Protein AF-A0A1F6Q2J1-F1 (afdb_monomer)

Secondary structure (DSSP, 8-state):
-----PPPHHHHHHHHHHHHHHHHHHHHHHHHHHHHHHHHHHHHHHHHHHHHHHHHHHHHHHHHHHHHHHHHHHHHHHTSHHHHHHHHHHHTTPPPTT---------

Foldseek 3Di:
DDPPPDDDPVVVVVVVVVVVVVVVVVVVVVVVVVCVVVVVVVVVVVVVVVVVVVVVVVVVVVVVVVVVVVVVVLCVCLVPPVNVVVVVCVVVVHDDPPGDDDDDDDD

Structure (mmCIF, N/CA/C/O backbone):
data_AF-A0A1F6Q2J1-F1
#
_entry.id   AF-A0A1F6Q2J1-F1
#
loop_
_atom_site.group_PDB
_atom_site.id
_atom_site.type_symbol
_atom_site.label_atom_id
_atom_site.label_alt_id
_atom_site.label_comp_id
_atom_site.label_asym_id
_atom_site.label_entity_id
_atom_site.label_seq_id
_atom_site.pdbx_PDB_ins_code
_atom_site.Cartn_x
_atom_site.Cartn_y
_atom_site.Cartn_z
_atom_site.occupancy
_atom_site.B_iso_or_equiv
_atom_site.auth_seq_id
_atom_site.auth_comp_id
_atom_site.auth_asym_id
_atom_site.auth_atom_id
_atom_site.pdbx_PDB_model_num
ATOM 1 N N . MET A 1 1 ? 29.744 -4.518 -68.713 1.00 38.50 1 MET A N 1
ATOM 2 C CA . MET A 1 1 ? 30.831 -3.578 -68.374 1.00 38.50 1 MET A CA 1
ATOM 3 C C . MET A 1 1 ? 30.376 -2.813 -67.151 1.00 38.50 1 MET A C 1
ATOM 5 O O . MET A 1 1 ? 29.680 -1.815 -67.279 1.00 38.50 1 MET A O 1
ATOM 9 N N . ASP A 1 2 ? 30.679 -3.355 -65.975 1.00 44.78 2 ASP A N 1
ATOM 10 C CA . ASP A 1 2 ? 30.342 -2.715 -64.709 1.00 44.78 2 ASP A CA 1
ATOM 11 C C . ASP A 1 2 ? 31.283 -1.537 -64.488 1.00 44.78 2 ASP A C 1
ATOM 13 O O . ASP A 1 2 ? 32.434 -1.694 -64.081 1.00 44.78 2 ASP A O 1
ATOM 17 N N . SER A 1 3 ? 30.798 -0.334 -64.786 1.00 47.28 3 SER A N 1
ATOM 18 C CA . SER A 1 3 ? 31.425 0.882 -64.290 1.00 47.28 3 SER A CA 1
ATOM 19 C C . SER A 1 3 ? 31.182 0.958 -62.786 1.00 47.28 3 SER A C 1
ATOM 21 O O . SER A 1 3 ? 30.179 1.498 -62.322 1.00 47.28 3 SER A O 1
ATOM 23 N N . SER A 1 4 ? 32.133 0.434 -62.016 1.00 57.59 4 SER A N 1
ATOM 24 C CA . SER A 1 4 ? 32.336 0.782 -60.613 1.00 57.59 4 SER A CA 1
ATOM 25 C C . SER A 1 4 ? 32.754 2.255 -60.526 1.00 57.59 4 SER A C 1
ATOM 27 O O . SER A 1 4 ? 33.917 2.613 -60.353 1.00 57.59 4 SER A O 1
ATOM 29 N N . VAL A 1 5 ? 31.775 3.148 -60.701 1.00 66.00 5 VAL A N 1
ATOM 30 C CA . VAL A 1 5 ? 31.943 4.588 -60.509 1.00 66.00 5 VAL A CA 1
ATOM 31 C C . VAL A 1 5 ? 32.289 4.810 -59.041 1.00 66.00 5 VAL A C 1
ATOM 33 O O . VAL A 1 5 ? 31.440 4.686 -58.158 1.00 66.00 5 VAL A O 1
ATOM 36 N N . CYS A 1 6 ? 33.558 5.116 -58.775 1.00 66.31 6 CYS A N 1
ATOM 37 C CA . CYS A 1 6 ? 34.010 5.485 -57.444 1.00 66.31 6 CYS A CA 1
ATOM 38 C C . CYS A 1 6 ? 33.288 6.785 -57.041 1.00 66.31 6 CYS A C 1
ATOM 40 O O . CYS A 1 6 ? 33.412 7.795 -57.746 1.00 66.31 6 CYS A O 1
ATOM 42 N N . PRO A 1 7 ? 32.492 6.789 -55.959 1.00 65.56 7 PRO A N 1
ATOM 43 C CA . PRO A 1 7 ? 31.704 7.954 -55.588 1.00 65.56 7 PRO A CA 1
ATOM 44 C C . PRO A 1 7 ? 32.637 9.123 -55.268 1.00 65.56 7 PRO A C 1
ATOM 46 O O . PRO A 1 7 ? 33.530 9.032 -54.421 1.00 65.56 7 PRO A O 1
ATOM 49 N N . THR A 1 8 ? 32.424 10.255 -55.940 1.00 77.81 8 THR A N 1
ATOM 50 C CA . THR A 1 8 ? 33.174 11.492 -55.682 1.00 77.81 8 THR A CA 1
ATOM 51 C C . THR A 1 8 ? 33.074 11.870 -54.201 1.00 77.81 8 THR A C 1
ATOM 53 O O . THR A 1 8 ? 32.050 11.644 -53.551 1.00 77.81 8 THR A O 1
ATOM 56 N N . LYS A 1 9 ? 34.121 12.487 -53.630 1.00 74.19 9 LYS A N 1
ATOM 57 C CA . LYS A 1 9 ? 34.194 12.796 -52.181 1.00 74.19 9 LYS A CA 1
ATOM 58 C C . LYS A 1 9 ? 32.982 13.581 -51.650 1.00 74.19 9 LYS A C 1
ATOM 60 O O . LYS A 1 9 ? 32.621 13.467 -50.477 1.00 74.19 9 LYS A O 1
ATOM 65 N N . LEU A 1 10 ? 32.318 14.341 -52.523 1.00 76.25 10 LEU A N 1
ATOM 66 C CA . LEU A 1 10 ? 31.085 15.067 -52.228 1.00 76.25 10 LEU A CA 1
ATOM 67 C C . LEU A 1 10 ? 29.869 14.137 -52.028 1.00 76.25 10 LEU A C 1
ATOM 69 O O . LEU A 1 10 ? 29.053 14.379 -51.139 1.00 76.25 10 LEU A O 1
ATOM 73 N N . GLN A 1 11 ? 29.762 13.059 -52.811 1.00 78.69 11 GLN A N 1
ATOM 74 C CA . GLN A 1 11 ? 28.716 12.038 -52.682 1.00 78.69 11 GLN A CA 1
ATOM 75 C C .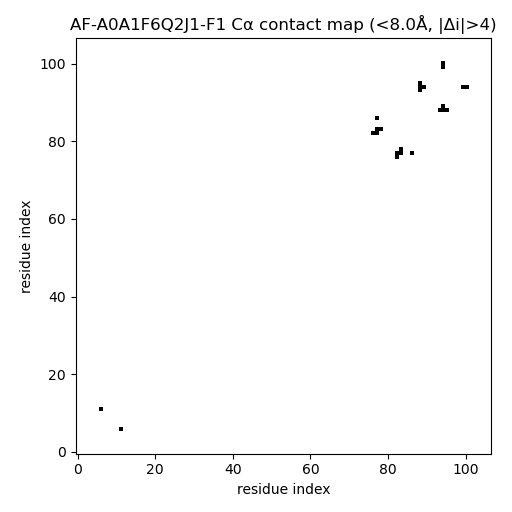 GLN A 1 11 ? 28.900 11.217 -51.400 1.00 78.69 11 GLN A C 1
ATOM 77 O O . GLN A 1 11 ? 27.941 11.024 -50.653 1.00 78.69 11 GLN A O 1
ATOM 82 N N . MET A 1 12 ? 30.143 10.851 -51.068 1.00 76.69 12 MET A N 1
ATOM 83 C CA . MET A 1 12 ? 30.468 10.150 -49.817 1.00 76.69 12 MET A CA 1
ATOM 84 C C . MET A 1 12 ? 30.112 10.977 -48.574 1.00 76.69 12 MET A C 1
ATOM 86 O O . MET A 1 12 ? 29.516 10.457 -47.630 1.00 76.69 12 MET A O 1
ATOM 90 N N . ARG A 1 13 ? 30.374 12.293 -48.594 1.00 79.88 13 ARG A N 1
ATOM 91 C CA . ARG A 1 13 ? 29.935 13.215 -47.528 1.00 79.88 13 ARG A CA 1
ATOM 92 C C . ARG A 1 13 ? 28.411 13.260 -47.371 1.00 79.88 13 ARG A C 1
ATOM 94 O O . ARG A 1 13 ? 27.929 13.316 -46.241 1.00 79.88 13 ARG A O 1
ATOM 101 N N . LYS A 1 14 ? 27.645 13.234 -48.468 1.00 82.44 14 LYS A N 1
ATOM 102 C CA . LYS A 1 14 ? 26.170 13.217 -48.421 1.00 82.44 14 LYS A CA 1
ATOM 103 C C . LYS A 1 14 ? 25.637 11.904 -47.840 1.00 82.44 14 LYS A C 1
ATOM 105 O O . LYS A 1 14 ? 24.759 11.945 -46.984 1.00 82.44 14 LYS A O 1
ATOM 110 N N . ILE A 1 15 ? 26.200 10.763 -48.241 1.00 83.62 15 ILE A N 1
ATOM 111 C CA . ILE A 1 15 ? 25.821 9.439 -47.720 1.00 83.62 15 ILE A CA 1
ATOM 112 C C . ILE A 1 15 ? 26.114 9.342 -46.219 1.00 83.62 15 ILE A C 1
ATOM 114 O O . ILE A 1 15 ? 25.258 8.893 -45.459 1.00 83.62 15 ILE A O 1
ATOM 118 N N . TYR A 1 16 ? 27.281 9.821 -45.778 1.00 88.06 16 TYR A N 1
ATOM 119 C CA . TYR A 1 16 ? 27.639 9.853 -44.360 1.00 88.06 16 TYR A CA 1
ATOM 120 C C . TYR A 1 16 ? 26.669 10.715 -43.543 1.00 88.06 16 TYR A C 1
ATOM 122 O O . TYR A 1 16 ? 26.103 10.232 -42.566 1.00 88.06 16 TYR A O 1
ATOM 130 N N . LYS A 1 17 ? 26.385 11.952 -43.983 1.00 87.31 17 LYS A N 1
ATOM 131 C CA . LYS A 1 17 ? 25.396 12.826 -43.323 1.00 87.31 17 LYS A CA 1
ATOM 132 C C . LYS A 1 17 ? 24.020 12.170 -43.228 1.00 87.31 17 LYS A C 1
ATOM 134 O O . LYS A 1 17 ? 23.365 12.267 -42.195 1.00 87.31 17 LYS A O 1
ATOM 139 N N . ARG A 1 18 ? 23.599 11.469 -44.284 1.00 89.81 18 ARG A N 1
ATOM 140 C CA . ARG A 1 18 ? 22.318 10.760 -44.321 1.00 89.81 18 ARG A CA 1
ATOM 141 C C . ARG A 1 18 ? 22.280 9.590 -43.335 1.00 89.81 18 ARG A C 1
ATOM 143 O O . ARG A 1 18 ? 21.297 9.441 -42.621 1.00 89.81 18 ARG A O 1
ATOM 150 N N . ARG A 1 19 ? 23.352 8.792 -43.253 1.00 89.31 19 ARG A N 1
ATOM 151 C CA . ARG A 1 19 ? 23.471 7.696 -42.275 1.00 89.31 19 ARG A CA 1
ATOM 152 C C . ARG A 1 19 ? 23.465 8.208 -40.843 1.00 89.31 19 ARG A C 1
ATOM 154 O O . ARG A 1 19 ? 22.754 7.650 -40.021 1.00 89.31 19 ARG A O 1
ATOM 161 N N . VAL A 1 20 ? 24.203 9.283 -40.567 1.00 93.31 20 VAL A N 1
ATOM 162 C CA . VAL A 1 20 ? 24.209 9.921 -39.245 1.00 93.31 20 VAL A CA 1
ATOM 163 C C . VAL A 1 20 ? 22.807 10.416 -38.891 1.00 93.31 20 VAL A C 1
ATOM 165 O O . VAL A 1 20 ? 22.334 10.138 -37.798 1.00 93.31 20 VAL A O 1
ATOM 168 N N . TYR A 1 21 ? 22.100 11.05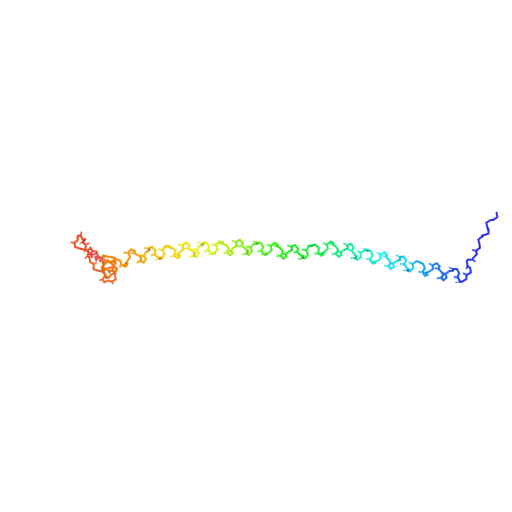9 -39.825 1.00 94.75 21 TYR A N 1
ATOM 169 C CA . TYR A 1 21 ? 20.724 11.508 -39.602 1.00 94.75 21 TYR A CA 1
ATOM 170 C C . TYR A 1 21 ? 19.770 10.352 -39.272 1.00 94.75 21 TYR A C 1
ATOM 172 O O . TYR A 1 21 ? 19.067 10.415 -38.270 1.00 94.75 21 TYR A O 1
ATOM 180 N N . TYR A 1 22 ? 19.777 9.274 -40.064 1.00 93.75 22 TYR A N 1
ATOM 181 C CA . TYR A 1 22 ? 18.935 8.106 -39.785 1.00 93.75 22 TYR A CA 1
ATOM 182 C C . TYR A 1 22 ? 19.317 7.398 -38.483 1.00 93.75 22 TYR A C 1
ATOM 184 O O . TYR A 1 22 ? 18.436 6.916 -37.781 1.00 93.75 22 TYR A O 1
ATOM 192 N N . PHE A 1 23 ? 20.603 7.365 -38.134 1.00 95.56 23 PHE A N 1
ATOM 193 C CA . PHE A 1 23 ? 21.067 6.808 -36.868 1.00 95.56 23 PHE A CA 1
ATOM 194 C C . PHE A 1 23 ? 20.571 7.629 -35.671 1.00 95.56 23 PHE A C 1
ATOM 196 O O . PHE A 1 23 ? 20.016 7.069 -34.731 1.00 95.56 23 PHE A O 1
ATOM 203 N N . PHE A 1 24 ? 20.690 8.959 -35.732 1.00 95.81 24 PHE A N 1
ATOM 204 C CA . PHE A 1 24 ? 20.134 9.850 -34.711 1.00 95.81 24 PHE A CA 1
ATOM 205 C C . PHE A 1 24 ? 18.614 9.721 -34.610 1.00 95.81 24 PHE A C 1
ATOM 207 O O . PHE A 1 24 ? 18.080 9.631 -33.508 1.00 95.81 24 PHE A O 1
ATOM 214 N N . LEU A 1 25 ? 17.923 9.660 -35.750 1.00 94.31 25 LEU A N 1
ATOM 215 C CA . LEU A 1 25 ? 16.477 9.477 -35.796 1.00 94.31 25 LEU A CA 1
ATOM 216 C C . LEU A 1 25 ? 16.059 8.148 -35.147 1.00 94.31 25 LEU A C 1
ATOM 218 O O . LEU A 1 25 ? 15.127 8.126 -34.349 1.00 94.31 25 LEU A O 1
ATOM 222 N N . ALA A 1 26 ? 16.773 7.058 -35.438 1.00 95.56 26 ALA A N 1
ATOM 223 C CA . ALA A 1 26 ? 16.523 5.750 -34.841 1.00 95.56 26 ALA A CA 1
ATOM 224 C C . ALA A 1 26 ? 16.780 5.742 -33.326 1.00 95.56 26 ALA A C 1
ATOM 226 O O . ALA A 1 26 ? 16.014 5.140 -32.579 1.00 95.56 26 ALA A O 1
ATOM 227 N N . LEU A 1 27 ? 17.817 6.444 -32.862 1.00 96.19 27 LEU A N 1
ATOM 228 C CA . LEU A 1 27 ? 18.134 6.563 -31.439 1.00 96.19 27 LEU A CA 1
ATOM 229 C C . LEU A 1 27 ? 17.036 7.331 -30.692 1.00 96.19 27 LEU A C 1
ATOM 231 O O . LEU A 1 27 ? 16.568 6.872 -29.653 1.00 96.19 27 LEU A O 1
ATOM 235 N N . ILE A 1 28 ? 16.565 8.450 -31.252 1.00 95.75 28 ILE A N 1
ATOM 236 C CA . ILE A 1 28 ? 15.437 9.217 -30.700 1.00 95.75 28 ILE A CA 1
ATOM 237 C C . ILE A 1 28 ? 14.183 8.342 -30.630 1.00 95.75 28 ILE A C 1
ATOM 239 O O . ILE A 1 28 ? 13.524 8.295 -29.593 1.00 95.75 28 ILE A O 1
ATOM 243 N N . LEU A 1 29 ? 13.884 7.602 -31.702 1.00 95.50 29 LEU A N 1
ATOM 244 C CA . LEU A 1 29 ? 12.738 6.696 -31.747 1.00 95.50 29 LEU A CA 1
ATOM 245 C C . LEU A 1 29 ? 12.835 5.608 -30.665 1.00 95.50 29 LEU A C 1
ATOM 247 O O . LEU A 1 29 ? 11.863 5.341 -29.962 1.00 95.50 29 LEU A O 1
ATOM 251 N N . PHE A 1 30 ? 14.016 5.014 -30.493 1.00 95.44 30 PHE A N 1
ATOM 252 C CA . PHE A 1 30 ? 14.269 3.990 -29.482 1.00 95.44 30 PHE A CA 1
ATOM 253 C C . PHE A 1 30 ? 14.080 4.530 -28.060 1.00 95.44 30 PHE A C 1
ATOM 255 O O . PHE A 1 30 ? 13.413 3.903 -27.238 1.00 95.44 30 PHE A O 1
ATOM 262 N N . VAL A 1 31 ? 14.607 5.725 -27.784 1.00 94.56 31 VAL A N 1
ATOM 263 C CA . VAL A 1 31 ? 14.432 6.394 -26.490 1.00 94.56 31 VAL A CA 1
ATOM 264 C C . VAL A 1 31 ? 12.960 6.730 -26.240 1.00 94.56 31 VAL A C 1
ATOM 266 O O . VAL A 1 31 ? 12.487 6.508 -25.129 1.00 94.56 31 VAL A O 1
ATOM 269 N N . CYS A 1 32 ? 12.209 7.178 -27.251 1.00 92.12 32 CYS A N 1
ATOM 270 C CA . CYS A 1 32 ? 10.765 7.409 -27.127 1.00 92.12 32 CYS A CA 1
ATOM 271 C C . CYS A 1 32 ? 10.002 6.140 -26.723 1.00 92.12 32 CYS A C 1
ATOM 273 O O . CYS A 1 32 ? 9.161 6.191 -25.825 1.00 92.12 32 CYS A O 1
ATOM 275 N N . LEU A 1 33 ? 10.304 4.998 -27.344 1.00 91.56 33 LEU A N 1
ATOM 276 C CA . LEU A 1 33 ? 9.666 3.724 -26.997 1.00 91.56 33 LEU A CA 1
ATOM 277 C C . LEU A 1 33 ? 10.015 3.296 -25.567 1.00 91.56 33 LEU A C 1
ATOM 279 O O . LEU A 1 33 ? 9.132 2.904 -24.803 1.00 91.56 33 LEU A O 1
ATOM 283 N N . LEU A 1 34 ? 11.284 3.432 -25.176 1.00 90.38 34 LEU A N 1
ATOM 284 C CA . LEU A 1 34 ? 11.750 3.092 -23.833 1.00 90.38 34 LEU A CA 1
ATOM 285 C C . LEU A 1 34 ? 11.116 3.992 -22.759 1.00 90.38 34 LEU A C 1
ATOM 287 O O . LEU A 1 34 ? 10.702 3.509 -21.708 1.00 90.38 34 LEU A O 1
ATOM 291 N N . GLN A 1 35 ? 10.983 5.292 -23.033 1.00 87.94 35 GLN A N 1
ATOM 292 C CA . GLN A 1 35 ? 10.316 6.246 -22.144 1.00 87.94 35 GLN A CA 1
ATOM 293 C C . GLN A 1 35 ? 8.827 5.950 -21.994 1.00 87.94 35 GLN A C 1
ATOM 295 O O . GLN A 1 35 ? 8.301 6.080 -20.894 1.00 87.94 35 GLN A O 1
ATOM 300 N N . PHE A 1 36 ? 8.147 5.522 -23.057 1.00 85.38 36 PHE A N 1
ATOM 301 C CA . PHE A 1 36 ? 6.742 5.130 -22.971 1.00 85.38 36 PHE A CA 1
ATOM 302 C C . PHE A 1 36 ? 6.560 3.892 -22.074 1.00 85.38 36 PHE A C 1
ATOM 304 O O . PHE A 1 36 ? 5.683 3.871 -21.209 1.00 85.38 36 PHE A O 1
ATOM 311 N N . LEU A 1 37 ? 7.454 2.905 -22.212 1.00 83.19 37 LEU A N 1
ATOM 312 C CA . LEU A 1 37 ? 7.480 1.684 -21.399 1.00 83.19 37 LEU A CA 1
ATOM 313 C C . LEU A 1 37 ? 7.794 1.980 -19.921 1.00 83.19 37 LEU A C 1
ATOM 315 O O . LEU A 1 37 ? 7.043 1.588 -19.030 1.00 83.19 37 LEU A O 1
ATOM 319 N N . CYS A 1 38 ? 8.876 2.709 -19.639 1.00 81.69 38 CYS A N 1
ATOM 320 C CA . CYS A 1 38 ? 9.289 3.029 -18.269 1.00 81.69 38 CYS A CA 1
ATOM 321 C C . CYS A 1 38 ? 8.409 4.103 -17.606 1.00 81.69 38 CYS A C 1
ATOM 323 O O . CYS A 1 38 ? 8.151 4.040 -16.404 1.00 81.69 38 CYS A O 1
ATOM 325 N N . GLY A 1 39 ? 7.931 5.086 -18.370 1.00 74.44 39 GLY A N 1
ATOM 326 C CA . GLY A 1 39 ? 7.107 6.192 -17.883 1.00 74.44 39 GLY A CA 1
ATOM 327 C C . GLY A 1 39 ? 5.715 5.744 -17.445 1.00 74.44 39 GLY A C 1
ATOM 328 O O . GLY A 1 39 ? 5.193 6.251 -16.451 1.00 74.44 39 GLY A O 1
ATOM 329 N N . SER A 1 40 ? 5.140 4.743 -18.117 1.00 68.25 40 SER A N 1
ATOM 330 C CA . SER A 1 40 ? 3.901 4.103 -17.664 1.00 68.25 40 SER A CA 1
ATOM 331 C C . SER A 1 40 ? 4.101 3.381 -16.321 1.00 68.25 40 SER A C 1
ATOM 333 O O . SER A 1 40 ? 3.308 3.559 -15.396 1.00 68.25 40 SER A O 1
ATOM 335 N N . LEU A 1 41 ? 5.221 2.665 -16.161 1.00 65.06 41 LEU A N 1
ATOM 336 C CA . LEU A 1 41 ? 5.542 1.922 -14.937 1.00 65.06 41 LEU A CA 1
ATOM 337 C C . LEU A 1 41 ? 5.801 2.831 -13.725 1.00 65.06 41 LEU A C 1
ATOM 339 O O . LEU A 1 41 ? 5.277 2.568 -12.644 1.00 65.06 41 LEU A O 1
ATOM 343 N N . TYR A 1 42 ? 6.568 3.917 -13.881 1.00 66.56 42 TYR A N 1
ATOM 344 C CA . TYR A 1 42 ? 6.869 4.824 -12.762 1.00 66.56 42 TYR A CA 1
ATOM 345 C C . TYR A 1 42 ? 5.599 5.464 -12.175 1.00 66.56 42 TYR A C 1
ATOM 347 O O . TYR A 1 42 ? 5.457 5.584 -10.955 1.00 66.56 42 TYR A O 1
ATOM 355 N N . ASN A 1 43 ? 4.645 5.827 -13.037 1.00 62.00 43 ASN A N 1
ATOM 356 C CA . ASN A 1 43 ? 3.353 6.367 -12.613 1.00 62.00 43 ASN A CA 1
ATOM 357 C C . ASN A 1 43 ? 2.464 5.300 -11.956 1.00 62.00 43 ASN A C 1
ATOM 359 O O . ASN A 1 43 ? 1.773 5.585 -10.975 1.00 62.00 43 ASN A O 1
ATOM 363 N N . PHE A 1 44 ? 2.531 4.057 -12.433 1.00 63.06 44 PHE A N 1
ATOM 364 C CA . 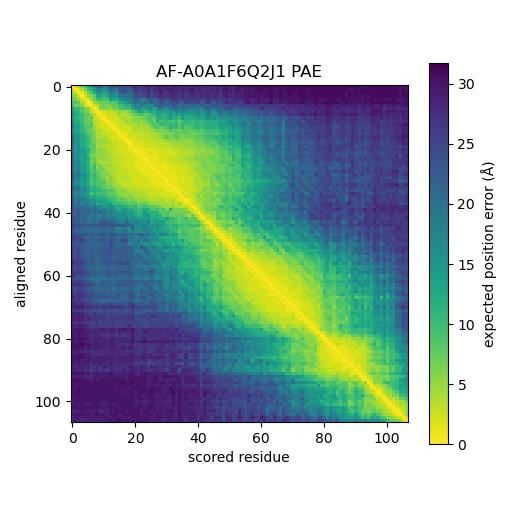PHE A 1 44 ? 1.771 2.942 -11.875 1.00 63.06 44 PHE A CA 1
ATOM 365 C C . PHE A 1 4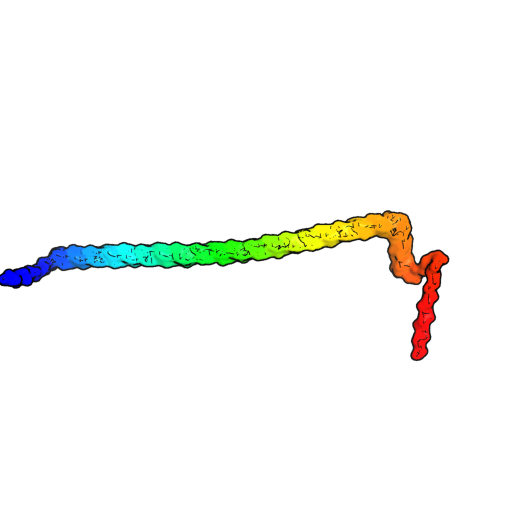4 ? 2.186 2.599 -10.434 1.00 63.06 44 PHE A C 1
ATOM 367 O O . PHE A 1 44 ? 1.330 2.341 -9.587 1.00 63.06 44 PHE A O 1
ATOM 374 N N . THR A 1 45 ? 3.478 2.696 -10.104 1.00 61.25 45 THR A N 1
ATOM 375 C CA . THR A 1 45 ? 3.969 2.473 -8.732 1.00 61.25 45 THR A CA 1
ATOM 376 C C . THR A 1 45 ? 3.346 3.449 -7.732 1.00 61.25 45 THR A C 1
ATOM 378 O O . THR A 1 45 ? 2.939 3.045 -6.642 1.00 61.25 45 THR A O 1
ATOM 381 N N . ARG A 1 46 ? 3.212 4.733 -8.096 1.00 61.84 46 ARG A N 1
ATOM 382 C CA . ARG A 1 46 ? 2.5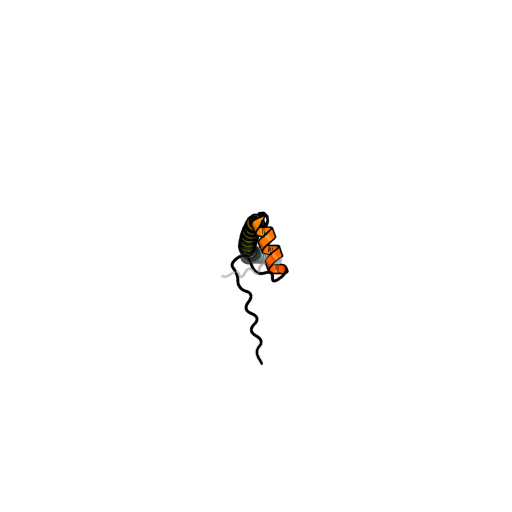53 5.722 -7.225 1.00 61.84 46 ARG A CA 1
ATOM 383 C C . ARG A 1 46 ? 1.049 5.486 -7.112 1.00 61.84 46 ARG A C 1
ATOM 385 O O . ARG A 1 46 ? 0.496 5.681 -6.034 1.00 61.84 46 ARG A O 1
ATOM 392 N N . TYR A 1 47 ? 0.412 5.022 -8.186 1.00 65.44 47 TYR A N 1
ATOM 393 C CA . TYR A 1 47 ? -1.010 4.685 -8.190 1.00 65.44 47 TYR A CA 1
ATOM 394 C C . TYR A 1 47 ? -1.343 3.526 -7.233 1.00 65.44 47 TYR A C 1
ATOM 396 O O . TYR A 1 47 ? -2.259 3.648 -6.421 1.00 65.44 47 TYR A O 1
ATOM 404 N N . ILE A 1 48 ? -0.562 2.437 -7.249 1.00 61.69 48 ILE A N 1
ATOM 405 C CA . ILE A 1 48 ? -0.781 1.287 -6.350 1.00 61.69 48 ILE A CA 1
ATOM 406 C C . ILE A 1 48 ? -0.584 1.681 -4.882 1.00 61.69 48 ILE A C 1
ATOM 408 O O . ILE A 1 48 ? -1.400 1.334 -4.027 1.00 61.69 48 ILE A O 1
ATOM 412 N N . VAL A 1 49 ? 0.494 2.411 -4.575 1.00 69.50 49 VAL A N 1
ATOM 413 C CA . VAL A 1 49 ? 0.792 2.837 -3.199 1.00 69.50 49 VAL A CA 1
ATOM 414 C C . VAL A 1 49 ? -0.314 3.741 -2.657 1.00 69.50 49 VAL A C 1
ATOM 416 O O . VAL A 1 49 ? -0.743 3.553 -1.520 1.00 69.50 49 VAL A O 1
ATOM 419 N N . LEU A 1 50 ? -0.821 4.669 -3.472 1.00 64.94 50 LEU A N 1
ATOM 420 C CA . LEU A 1 50 ? -1.907 5.561 -3.076 1.00 64.94 50 LEU A CA 1
ATOM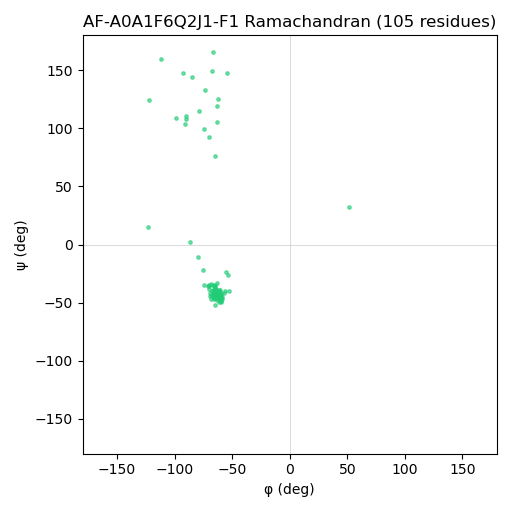 421 C C . LEU A 1 50 ? -3.203 4.790 -2.800 1.00 64.94 50 LEU A C 1
ATOM 423 O O . LEU A 1 50 ? -3.865 5.050 -1.799 1.00 64.94 50 LEU A O 1
ATOM 427 N N . ASN A 1 51 ? -3.540 3.804 -3.633 1.00 66.75 51 ASN A N 1
ATOM 428 C CA . ASN A 1 51 ? -4.754 3.012 -3.451 1.00 66.75 51 ASN A CA 1
ATOM 429 C C . ASN A 1 51 ? -4.700 2.143 -2.181 1.00 66.75 51 ASN A C 1
ATOM 431 O O . ASN A 1 51 ? -5.673 2.052 -1.434 1.00 66.75 51 ASN A O 1
ATOM 435 N N . ASN A 1 52 ? -3.532 1.569 -1.878 1.00 65.25 52 ASN A N 1
ATOM 436 C CA . ASN A 1 52 ? -3.323 0.842 -0.626 1.00 65.25 52 ASN A CA 1
ATOM 437 C C . ASN A 1 52 ? -3.408 1.768 0.595 1.00 65.25 52 ASN A C 1
ATOM 439 O O . ASN A 1 52 ? -4.006 1.393 1.601 1.00 65.25 52 ASN A O 1
ATOM 443 N N . GLN A 1 53 ? -2.858 2.983 0.507 1.00 71.31 53 GLN A N 1
ATOM 444 C CA . GLN A 1 53 ? -2.957 3.981 1.577 1.00 71.31 53 GLN A CA 1
ATOM 445 C C . GLN A 1 53 ? -4.394 4.479 1.789 1.00 71.31 53 GLN A C 1
ATOM 447 O O . GLN A 1 53 ? -4.793 4.715 2.925 1.00 71.31 53 GLN A O 1
ATOM 452 N N . ILE A 1 54 ? -5.197 4.600 0.729 1.00 71.12 54 ILE A N 1
ATOM 453 C CA . ILE A 1 54 ? -6.618 4.967 0.834 1.00 71.12 54 ILE A CA 1
ATOM 454 C C . ILE A 1 54 ? -7.402 3.886 1.582 1.00 71.12 54 ILE A C 1
ATOM 456 O O . ILE A 1 54 ? -8.153 4.210 2.501 1.00 71.12 54 ILE A O 1
ATOM 460 N N . ASN A 1 55 ? -7.187 2.610 1.254 1.00 71.88 55 ASN A N 1
ATOM 461 C CA . ASN A 1 55 ? -7.871 1.505 1.926 1.00 71.88 55 ASN A CA 1
ATOM 462 C C . ASN A 1 55 ? -7.497 1.412 3.412 1.00 71.88 55 ASN A C 1
ATOM 464 O O . ASN A 1 55 ? -8.370 1.218 4.259 1.00 71.88 55 ASN A O 1
ATOM 468 N N . THR A 1 56 ? -6.218 1.592 3.756 1.00 75.56 56 THR A N 1
ATOM 469 C CA . THR A 1 56 ? -5.795 1.583 5.164 1.00 75.56 56 THR A CA 1
ATOM 470 C C . THR A 1 56 ? -6.339 2.790 5.925 1.00 75.56 56 THR A C 1
ATOM 472 O O . THR A 1 56 ? -6.803 2.637 7.054 1.00 75.56 56 THR A O 1
ATOM 475 N N . LEU A 1 57 ? -6.360 3.979 5.314 1.00 73.50 57 LEU A N 1
ATOM 476 C CA . LEU A 1 57 ? -6.957 5.176 5.911 1.00 73.50 57 LEU A CA 1
ATOM 477 C C . LEU A 1 57 ? -8.466 5.029 6.126 1.00 73.50 57 LEU A C 1
ATOM 479 O O . LEU A 1 57 ? -8.966 5.439 7.172 1.00 73.50 57 LEU A O 1
ATOM 483 N N . GLN A 1 58 ? -9.188 4.420 5.184 1.00 80.00 58 GLN A N 1
ATOM 484 C CA . GLN A 1 58 ? -10.616 4.133 5.338 1.00 80.00 58 GLN A CA 1
ATOM 485 C C . GLN A 1 58 ? -10.868 3.170 6.500 1.00 80.00 58 GLN A C 1
ATOM 487 O O . GLN A 1 58 ? -11.666 3.487 7.380 1.00 80.00 58 GLN A O 1
ATOM 492 N N . GLN A 1 59 ? -10.124 2.063 6.581 1.00 79.56 59 GLN A N 1
ATOM 493 C CA . GLN A 1 59 ? -10.247 1.110 7.690 1.00 79.56 59 GLN A CA 1
ATOM 494 C C . GLN A 1 59 ? -9.913 1.740 9.049 1.00 79.56 59 GLN A C 1
ATOM 496 O O . GLN A 1 59 ? -10.597 1.490 10.046 1.00 79.56 59 GLN A O 1
ATOM 501 N N . LEU A 1 60 ? -8.879 2.585 9.109 1.00 77.94 60 LEU A N 1
ATOM 502 C CA . LEU A 1 60 ? -8.528 3.314 10.327 1.00 77.94 60 LEU A CA 1
ATOM 503 C C . LEU A 1 60 ? -9.622 4.309 10.728 1.00 77.94 60 LEU A C 1
ATOM 505 O O . LEU A 1 60 ? -9.947 4.403 11.912 1.00 77.94 60 LEU A O 1
ATOM 509 N N . ASN A 1 61 ? -10.219 5.014 9.765 1.00 83.12 61 ASN A N 1
ATOM 510 C CA . ASN A 1 61 ? -11.306 5.957 10.016 1.00 83.12 61 ASN A CA 1
ATOM 511 C C . ASN A 1 61 ? -12.569 5.239 10.514 1.00 83.12 61 ASN A C 1
ATOM 513 O O . ASN A 1 61 ? -13.129 5.626 11.536 1.00 83.12 61 ASN A O 1
ATOM 517 N N . GLU A 1 62 ? -12.969 4.137 9.878 1.00 87.19 62 GLU A N 1
ATOM 518 C CA . GLU A 1 62 ? -14.101 3.318 10.329 1.00 87.19 62 GLU A CA 1
ATOM 519 C C . GLU A 1 62 ? -13.880 2.763 11.741 1.00 87.19 62 GLU A C 1
ATOM 521 O O . GLU A 1 62 ? -14.768 2.836 12.595 1.00 87.19 62 GLU A O 1
ATOM 526 N N . SER A 1 63 ? -12.674 2.267 12.030 1.00 86.12 63 SER A N 1
ATOM 527 C CA . SER A 1 63 ? -12.308 1.784 13.365 1.00 86.12 63 SER A CA 1
ATOM 528 C C . SER A 1 63 ? -12.363 2.903 14.411 1.00 86.12 63 SER A C 1
ATOM 530 O O . SER A 1 63 ? -12.914 2.716 15.501 1.00 86.12 63 SER A O 1
ATOM 532 N N . ALA A 1 64 ? -11.861 4.096 14.077 1.00 82.38 64 ALA A N 1
ATOM 533 C CA . ALA A 1 64 ? -11.920 5.266 14.948 1.00 82.38 64 ALA A CA 1
ATOM 534 C C . ALA A 1 64 ? -13.362 5.749 15.175 1.00 82.38 64 ALA A C 1
ATOM 536 O O . ALA A 1 64 ? -13.736 6.048 16.310 1.00 82.38 64 ALA A O 1
ATOM 537 N N . GLN A 1 65 ? -14.200 5.775 14.136 1.00 89.31 65 GLN A N 1
ATOM 538 C CA . GLN A 1 65 ? -15.615 6.131 14.252 1.00 89.31 65 GLN A CA 1
ATOM 539 C C . GLN A 1 65 ? -16.381 5.130 15.115 1.00 89.31 65 GLN A C 1
ATOM 541 O O . GLN A 1 65 ? -17.125 5.542 16.007 1.00 89.31 65 GLN A O 1
ATOM 546 N N . LYS A 1 66 ? -16.152 3.828 14.920 1.00 90.00 66 LYS A N 1
ATOM 547 C CA . LYS A 1 66 ? -16.772 2.773 15.726 1.00 90.00 66 LYS A CA 1
ATOM 548 C C . LYS A 1 66 ? -16.369 2.885 17.195 1.00 90.00 66 LYS A C 1
ATOM 550 O O . LYS A 1 66 ? -17.235 2.852 18.066 1.00 90.00 66 LYS A O 1
ATOM 555 N N . LYS A 1 67 ? -15.080 3.103 17.479 1.00 84.12 67 LYS A N 1
ATOM 556 C CA . LYS A 1 67 ? -14.598 3.357 18.846 1.00 84.12 67 LYS A CA 1
ATOM 557 C C . LYS A 1 67 ? -15.214 4.620 19.441 1.00 84.12 67 LYS A C 1
ATOM 559 O O . LYS A 1 67 ? -15.673 4.585 20.575 1.00 84.12 67 LYS A O 1
ATOM 564 N N . ASN A 1 68 ? -15.302 5.710 18.682 1.00 88.06 68 ASN A N 1
ATOM 565 C CA . ASN A 1 68 ? -15.942 6.942 19.147 1.00 88.06 68 ASN A CA 1
ATOM 566 C C . ASN A 1 68 ? -17.430 6.742 19.463 1.00 88.06 68 ASN A C 1
ATOM 568 O O . ASN A 1 68 ? -17.916 7.255 20.470 1.00 88.06 68 ASN A O 1
ATOM 572 N N . GLN A 1 69 ? -18.162 5.986 18.643 1.00 88.31 69 GLN A N 1
ATOM 573 C CA . GLN A 1 69 ? -19.561 5.645 18.912 1.00 88.31 69 GLN A CA 1
ATOM 574 C C . GLN A 1 69 ? -19.703 4.761 20.155 1.00 88.31 69 GLN A C 1
ATOM 576 O O . GLN A 1 69 ? -20.571 5.020 20.991 1.00 88.31 69 GLN A O 1
ATOM 581 N N . GLN A 1 70 ? -18.835 3.760 20.321 1.00 86.44 70 GLN A N 1
ATOM 582 C CA . GLN A 1 70 ? -18.804 2.916 21.518 1.00 86.44 70 GLN A CA 1
ATOM 583 C C . GLN A 1 70 ? -18.521 3.738 22.776 1.00 86.44 70 GLN A C 1
ATOM 585 O O . GLN A 1 70 ? -19.274 3.636 23.739 1.00 86.44 70 GLN A O 1
ATOM 590 N N . LEU A 1 71 ? -17.508 4.606 22.743 1.00 83.25 71 LEU A N 1
ATOM 591 C CA . LEU A 1 71 ? -17.160 5.491 23.855 1.00 83.25 71 LEU A CA 1
ATOM 592 C C . LEU A 1 71 ? -18.309 6.441 24.198 1.00 83.25 71 LEU A C 1
ATOM 594 O O . LEU A 1 71 ? -18.643 6.581 25.368 1.00 83.25 71 LEU A O 1
ATOM 598 N N . LYS A 1 72 ? -18.978 7.042 23.204 1.00 83.88 72 LYS A N 1
ATOM 599 C CA . LYS A 1 72 ? -20.167 7.882 23.441 1.00 83.88 72 LYS A CA 1
ATOM 600 C C . LYS A 1 72 ? -21.325 7.096 24.052 1.00 83.88 72 LYS A C 1
ATOM 602 O O . LYS A 1 72 ? -22.027 7.617 24.913 1.00 83.88 72 LYS A O 1
ATOM 607 N N . THR A 1 73 ? -21.527 5.857 23.613 1.00 81.62 73 THR A N 1
ATOM 608 C CA . THR A 1 73 ? -22.591 4.989 24.135 1.00 81.62 73 THR A CA 1
ATOM 609 C C . THR A 1 73 ? -22.301 4.598 25.578 1.00 81.62 73 THR A C 1
ATOM 611 O O . THR A 1 73 ? -23.164 4.759 26.433 1.00 81.62 73 THR A O 1
ATOM 614 N N . GLN A 1 74 ? -21.070 4.174 25.868 1.00 75.56 74 GLN A N 1
ATOM 615 C CA . GLN A 1 74 ? -20.614 3.892 27.227 1.00 75.56 74 GLN A CA 1
ATOM 616 C C . GLN A 1 74 ? -20.734 5.132 28.111 1.00 75.56 74 GLN A C 1
ATOM 618 O O . GLN A 1 74 ? -21.324 5.055 29.181 1.00 75.56 74 GLN A O 1
ATOM 623 N N . LEU A 1 75 ? -20.278 6.296 27.643 1.00 74.00 75 LEU A N 1
ATOM 624 C CA . LEU A 1 75 ? -20.409 7.553 28.375 1.00 74.00 75 LEU A CA 1
ATOM 625 C C . LEU A 1 75 ? -21.873 7.865 28.700 1.00 74.00 75 LEU A C 1
ATOM 627 O O . LEU A 1 75 ? -22.159 8.261 29.818 1.00 74.00 75 LEU A O 1
ATOM 631 N N . LYS A 1 76 ? -22.805 7.642 27.764 1.00 75.25 76 LYS A N 1
ATOM 632 C CA . LYS A 1 76 ? -24.243 7.860 27.986 1.00 75.25 76 LYS A CA 1
ATOM 633 C C . LYS A 1 76 ? -24.833 6.906 29.033 1.00 75.25 76 LYS A C 1
ATOM 635 O O . LYS A 1 76 ? -25.720 7.295 29.788 1.00 75.25 76 LYS A O 1
ATOM 640 N N . VAL A 1 77 ? -24.348 5.665 29.074 1.00 69.81 77 VAL A N 1
ATOM 641 C CA . VAL A 1 77 ? -24.728 4.670 30.089 1.00 69.81 77 VAL A CA 1
ATOM 642 C C . VAL A 1 77 ? -24.174 5.079 31.459 1.00 69.81 77 VAL A C 1
ATOM 644 O O . VAL A 1 77 ? -24.918 5.095 32.438 1.00 69.81 77 VAL A O 1
ATOM 647 N N . TYR A 1 78 ? -22.909 5.507 31.515 1.00 66.44 78 TYR A N 1
ATOM 648 C CA . TYR A 1 78 ? -22.245 5.953 32.743 1.00 66.44 78 TYR A CA 1
ATOM 649 C C . TYR A 1 78 ? -22.666 7.353 33.218 1.00 66.44 78 TYR A C 1
ATOM 651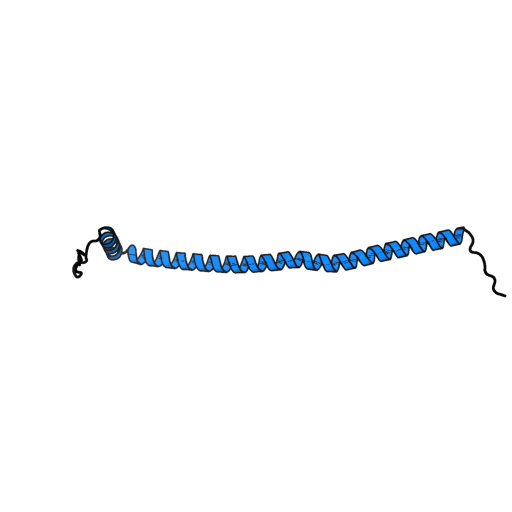 O O . TYR A 1 78 ? -22.530 7.639 34.399 1.00 66.44 78 TYR A O 1
ATOM 659 N N . SER A 1 79 ? -23.195 8.224 32.352 1.00 66.81 79 SER A N 1
ATOM 660 C CA . SER A 1 79 ? -23.645 9.579 32.718 1.00 66.81 79 SER A CA 1
ATOM 661 C C . SER A 1 79 ? -25.021 9.606 33.385 1.00 66.81 79 SER A C 1
ATOM 663 O O . SER A 1 79 ? -25.451 10.648 33.871 1.00 66.81 79 SER A O 1
ATOM 665 N N . SER A 1 80 ? -25.749 8.487 33.370 1.00 74.81 80 SER A N 1
ATOM 666 C CA . SER A 1 80 ? -26.962 8.327 34.174 1.00 74.81 80 SER A CA 1
ATOM 667 C C . SER A 1 80 ? -26.602 8.301 35.662 1.00 74.81 80 SER A C 1
ATOM 669 O O . SER A 1 80 ? -25.543 7.802 36.029 1.00 74.81 80 SER A O 1
ATOM 671 N N . TYR A 1 81 ? -27.497 8.776 36.532 1.00 68.94 81 TYR A N 1
ATOM 672 C CA . TYR A 1 81 ? -27.278 8.812 37.987 1.00 68.94 81 TYR A CA 1
ATOM 673 C C . TYR A 1 81 ? -26.861 7.436 38.549 1.00 68.94 81 TYR A C 1
ATOM 675 O O . TYR A 1 81 ? -25.924 7.348 39.337 1.00 68.94 81 TYR A O 1
ATOM 683 N N . LYS A 1 82 ? -27.475 6.353 38.044 1.00 72.06 82 LYS A N 1
ATOM 684 C CA . LYS A 1 82 ? -27.096 4.960 38.353 1.00 72.06 82 LYS A CA 1
ATOM 685 C C . LYS A 1 82 ? -25.700 4.576 37.851 1.00 72.06 82 LYS A C 1
ATOM 687 O O . LYS A 1 82 ? -24.981 3.868 38.539 1.00 72.06 82 LYS A O 1
ATOM 692 N N . GLY A 1 83 ? -25.311 5.041 36.665 1.00 72.19 83 GLY A N 1
ATOM 693 C CA . GLY A 1 83 ? -24.005 4.741 36.076 1.00 72.19 83 GLY A CA 1
ATOM 694 C C . GLY A 1 83 ? -22.854 5.434 36.810 1.00 72.19 83 GLY A C 1
ATOM 695 O O . GLY A 1 83 ? -21.793 4.839 3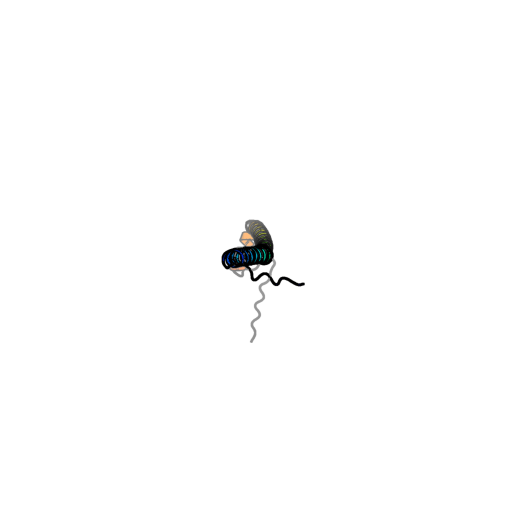6.981 1.00 72.19 83 GLY A O 1
ATOM 696 N N . ILE A 1 84 ? -23.080 6.656 37.307 1.00 75.38 84 ILE A N 1
ATOM 697 C CA . ILE A 1 84 ? -22.130 7.382 38.163 1.00 75.38 84 ILE A CA 1
ATOM 698 C C . ILE A 1 84 ? -21.991 6.672 39.514 1.00 75.38 84 ILE A C 1
ATOM 700 O O . ILE A 1 84 ? -20.873 6.484 39.993 1.00 75.38 84 ILE A O 1
ATOM 704 N N . GLU A 1 85 ? -23.112 6.245 40.102 1.00 75.94 85 GLU A N 1
ATOM 705 C CA . GLU A 1 85 ? -23.128 5.463 41.341 1.00 75.94 85 GLU A CA 1
ATOM 706 C C . GLU A 1 85 ? -22.352 4.148 41.179 1.00 75.94 85 GLU A C 1
ATOM 708 O O . GLU A 1 85 ? -21.461 3.870 41.976 1.00 75.94 85 GLU A O 1
ATOM 713 N N . GLU A 1 86 ? -22.603 3.379 40.115 1.00 76.19 86 GLU A N 1
ATOM 714 C CA . GLU A 1 86 ? -21.884 2.134 39.807 1.00 76.19 86 GLU A CA 1
ATOM 715 C C . GLU A 1 86 ? -20.382 2.355 39.563 1.00 76.19 86 GLU A C 1
ATOM 717 O O . GLU A 1 86 ? -19.557 1.583 40.061 1.00 76.19 86 GLU A O 1
ATOM 722 N N . LEU A 1 87 ? -20.002 3.421 38.847 1.00 77.00 87 LEU A N 1
ATOM 723 C CA . LEU A 1 87 ? -18.599 3.762 38.592 1.00 77.00 87 LEU A CA 1
ATOM 724 C C . LEU A 1 87 ? -17.869 4.142 39.890 1.00 77.00 87 LEU A C 1
ATOM 726 O O . LEU A 1 87 ? -16.739 3.700 40.117 1.00 77.00 87 LEU A O 1
ATOM 730 N N . ALA A 1 88 ? -18.513 4.927 40.757 1.00 79.81 88 ALA A N 1
ATOM 731 C CA . ALA A 1 88 ? -17.986 5.276 42.073 1.00 79.81 88 ALA A CA 1
ATOM 732 C C . ALA A 1 88 ? -17.865 4.035 42.970 1.00 79.81 88 ALA A C 1
ATOM 734 O O . ALA A 1 88 ? -16.836 3.842 43.617 1.00 79.81 88 ALA A O 1
ATOM 735 N N . ARG A 1 89 ? -18.868 3.147 42.951 1.00 78.06 89 ARG A N 1
ATOM 736 C CA . ARG A 1 89 ? -18.869 1.892 43.715 1.00 78.06 89 ARG A CA 1
ATOM 737 C C . ARG A 1 89 ? -17.706 0.987 43.314 1.00 78.06 89 ARG A C 1
ATOM 739 O O . ARG A 1 89 ? -16.976 0.511 44.177 1.00 78.06 89 ARG A O 1
ATOM 746 N N . ASN A 1 90 ? -17.493 0.810 42.011 1.00 80.38 90 ASN A N 1
ATOM 747 C CA . ASN A 1 90 ? -16.420 -0.026 41.476 1.00 80.38 90 ASN A CA 1
ATOM 748 C C . ASN A 1 90 ? -15.026 0.539 41.824 1.00 80.38 90 ASN A C 1
ATOM 750 O O . ASN A 1 90 ? -14.177 -0.185 42.341 1.00 80.38 90 ASN A O 1
ATOM 754 N N . ASN A 1 91 ? -14.814 1.854 41.660 1.00 80.69 91 ASN A N 1
ATOM 755 C CA . ASN A 1 91 ? -13.549 2.505 42.040 1.00 80.69 91 ASN A CA 1
ATOM 756 C C . ASN A 1 91 ? -13.262 2.432 43.550 1.00 80.69 91 ASN A C 1
ATOM 758 O O . ASN A 1 91 ? -12.106 2.309 43.949 1.00 80.69 91 ASN A O 1
ATOM 762 N N . LEU A 1 92 ? -14.296 2.466 44.394 1.00 83.12 92 LEU A N 1
ATOM 763 C CA . LEU A 1 92 ? -14.166 2.351 45.851 1.00 83.12 92 LEU A CA 1
ATOM 764 C C . LEU A 1 92 ? -14.166 0.895 46.351 1.00 83.12 92 LEU A C 1
ATOM 766 O O . LEU A 1 92 ? -14.101 0.674 47.560 1.00 83.12 92 LEU A O 1
ATOM 770 N N . LYS A 1 93 ? -14.234 -0.101 45.448 1.00 77.19 93 LYS A N 1
ATOM 771 C CA . LYS A 1 93 ? -14.420 -1.531 45.773 1.00 77.19 93 LYS A CA 1
ATOM 772 C C . LYS A 1 93 ? -15.611 -1.776 46.711 1.00 77.19 93 LYS A C 1
ATOM 774 O O . LYS A 1 93 ? -15.590 -2.684 47.540 1.00 77.19 93 LYS A O 1
ATOM 779 N N . LEU A 1 94 ? -16.640 -0.942 46.589 1.00 71.62 94 LEU A N 1
ATOM 780 C CA . LEU A 1 94 ? -17.869 -1.041 47.357 1.00 71.62 94 LEU A CA 1
ATOM 781 C C . LEU A 1 94 ? -18.827 -2.023 46.671 1.00 71.62 94 LEU A C 1
ATOM 783 O O . LEU A 1 94 ? -18.922 -2.112 45.444 1.00 71.62 94 LEU A O 1
ATOM 787 N N . VAL A 1 95 ? -19.556 -2.764 47.493 1.00 69.31 95 VAL A N 1
ATOM 788 C CA . VAL A 1 95 ? -20.524 -3.771 47.060 1.00 69.31 95 VAL A CA 1
ATOM 789 C C . VAL A 1 95 ? -21.910 -3.161 46.957 1.00 69.31 95 VAL A C 1
ATOM 791 O O . VAL A 1 95 ? -22.238 -2.207 47.662 1.00 69.31 95 VAL A O 1
ATOM 794 N N . GLY A 1 96 ? -22.702 -3.671 46.017 1.00 68.81 96 GLY A N 1
ATOM 795 C CA . GLY A 1 96 ? -24.079 -3.231 45.828 1.00 68.81 96 GLY A CA 1
ATOM 796 C C . GLY A 1 96 ? -24.972 -3.600 46.988 1.00 68.81 96 GLY A C 1
ATOM 797 O O . GLY A 1 96 ? -24.622 -4.455 47.792 1.00 68.81 96 GLY A O 1
ATOM 798 N N . LYS A 1 97 ? -26.158 -2.987 47.047 1.00 66.75 97 LYS A N 1
ATOM 799 C CA . LYS A 1 97 ? -27.155 -3.310 48.078 1.00 66.75 97 LYS A CA 1
ATOM 800 C C . LYS A 1 97 ? -27.519 -4.806 48.129 1.00 66.75 97 LYS A C 1
ATOM 802 O O . LYS A 1 97 ? -27.890 -5.265 49.200 1.00 66.75 97 LYS A O 1
ATOM 807 N N . ASP A 1 98 ? -27.320 -5.543 47.030 1.00 68.69 98 ASP A N 1
ATOM 808 C CA . ASP A 1 98 ? -27.689 -6.959 46.881 1.00 68.69 98 ASP A CA 1
ATOM 809 C C . ASP A 1 98 ? -26.506 -7.882 46.511 1.00 68.69 98 ASP A C 1
ATOM 811 O O . ASP A 1 98 ? -26.703 -9.009 46.061 1.00 68.69 98 ASP A O 1
ATOM 815 N N . GLU A 1 99 ? -25.263 -7.421 46.661 1.00 63.16 99 GLU A N 1
ATOM 816 C CA . GLU A 1 99 ? -24.065 -8.212 46.347 1.00 63.16 99 GLU A CA 1
ATOM 817 C C . GLU A 1 99 ? -23.302 -8.560 47.646 1.00 63.16 99 GLU A C 1
ATOM 819 O O . GLU A 1 99 ? -23.485 -7.909 48.674 1.00 63.16 99 GLU A O 1
ATOM 824 N N . VAL A 1 100 ? -22.445 -9.591 47.644 1.00 69.25 100 VAL A N 1
ATOM 825 C CA . VAL A 1 100 ? -21.672 -10.015 48.834 1.00 69.25 100 VAL A CA 1
ATOM 826 C C . VAL A 1 100 ? -20.177 -9.984 48.515 1.00 69.25 100 VAL A C 1
ATOM 828 O O . VAL A 1 100 ? -19.735 -10.623 47.561 1.00 69.25 100 VAL A O 1
ATOM 831 N N . LEU A 1 101 ? -19.378 -9.257 49.310 1.00 68.69 101 LEU A N 1
ATOM 832 C CA . LEU A 1 101 ? -17.917 -9.237 49.159 1.00 68.69 101 LEU A CA 1
ATOM 833 C C . LEU A 1 101 ? -17.319 -10.509 49.781 1.00 68.69 101 LEU A C 1
ATOM 835 O O . LEU A 1 101 ? -17.381 -10.690 50.996 1.00 68.69 101 LEU A O 1
ATOM 839 N N . VAL A 1 102 ? -16.714 -11.381 48.971 1.00 73.44 102 VAL A N 1
ATOM 840 C CA . VAL A 1 102 ? -16.026 -12.588 49.463 1.00 73.44 102 VAL A CA 1
ATOM 841 C C . VAL A 1 102 ? -14.520 -12.324 49.535 1.00 73.44 102 VAL A C 1
ATOM 843 O O . VAL A 1 102 ? -13.844 -12.232 48.513 1.00 73.44 102 VAL A O 1
ATOM 846 N N . LEU A 1 103 ? -13.980 -12.210 50.752 1.00 75.38 103 LEU A N 1
ATOM 847 C CA . LEU A 1 103 ? -12.536 -12.148 51.009 1.00 75.38 103 LEU A CA 1
ATOM 848 C C . LEU A 1 103 ? -11.991 -13.562 51.246 1.00 75.38 103 LEU A C 1
ATOM 850 O O . LEU A 1 103 ? -12.152 -14.124 52.327 1.00 75.38 103 LEU A O 1
ATOM 854 N N . ILE A 1 104 ? -11.318 -14.132 50.245 1.00 73.69 104 ILE A N 1
ATOM 855 C CA . ILE A 1 104 ? -10.605 -15.409 50.384 1.00 73.69 104 ILE A CA 1
ATOM 856 C C . ILE A 1 104 ? -9.170 -15.109 50.820 1.00 73.69 104 ILE A C 1
ATOM 858 O O . ILE A 1 104 ? -8.375 -14.578 50.046 1.00 73.69 104 ILE A O 1
ATOM 862 N N . LYS A 1 105 ? -8.823 -15.450 52.066 1.00 69.50 105 LYS A N 1
ATOM 863 C CA . LYS A 1 105 ? -7.437 -15.421 52.544 1.00 69.50 105 LYS A CA 1
ATOM 864 C C . LYS A 1 105 ? -6.803 -16.783 52.281 1.00 69.50 105 LYS A C 1
ATOM 866 O O . LYS A 1 105 ? -7.135 -17.747 52.966 1.00 69.50 105 LYS A O 1
ATOM 871 N N . ASN A 1 106 ? -5.900 -16.858 51.305 1.00 68.19 106 ASN A N 1
ATOM 872 C CA . ASN A 1 106 ? -5.06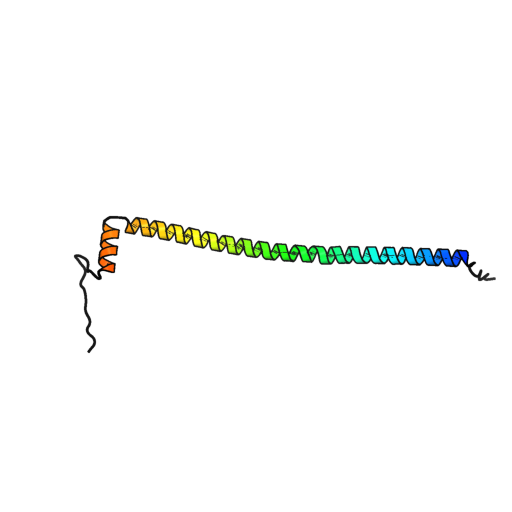8 -18.046 51.138 1.00 68.19 106 ASN A CA 1
ATOM 873 C C . ASN A 1 106 ? -4.004 -18.067 52.249 1.00 68.19 106 ASN A C 1
ATOM 875 O O . ASN A 1 106 ? -3.421 -17.021 52.550 1.00 68.19 106 ASN A O 1
ATOM 879 N N . ARG A 1 107 ? -3.836 -19.218 52.903 1.00 59.50 107 ARG A N 1
ATOM 880 C CA . ARG A 1 107 ? -2.875 -19.413 53.997 1.00 59.50 107 ARG A CA 1
ATOM 881 C C . ARG A 1 107 ? -1.493 -19.744 53.459 1.00 59.50 107 ARG A C 1
ATOM 883 O O . ARG A 1 107 ? -1.434 -20.434 52.421 1.00 59.50 107 ARG A O 1
#

Radius of gyration: 41.66 Å; Cα contacts (8 Å, |Δi|>4): 12; chains: 1; bounding box: 62×34×122 Å

Mean predicted aligned error: 17.0 Å

Sequence (107 aa):
MDSSVCPTKLQMRKIYKRRVYYFFLALILFVCLLQFLCGSLYNFTRYIVLNNQINTLQQLNESAQKKNQQLKTQLKVYSSYKGIEELARNNLKLVGKDEVLVLIKNR

Solvent-accessible surface area (backbone atoms only — not comparable to full-atom values): 6263 Å² total; per-residue (Å²): 135,86,80,80,72,76,72,52,73,69,54,50,53,51,53,50,54,50,52,51,49,53,50,52,51,50,49,53,51,51,50,51,54,51,46,55,60,51,53,53,49,60,55,46,57,55,51,54,53,49,54,54,50,50,54,51,51,49,53,51,50,53,52,51,51,52,50,50,52,48,52,52,52,50,47,58,54,38,68,36,76,66,29,44,50,51,53,52,28,59,77,68,72,52,70,56,99,90,55,81,86,82,84,83,80,84,131

pLDDT: mean 76.81, std 11.6, range [38.5, 96.19]